Protein AF-K1SJB8-F1 (afdb_monomer)

Mean predicted aligned error: 14.21 Å

Solvent-accessible surface area (backbone atoms only — not comparable to full-atom values): 7726 Å² total; per-residue (Å²): 108,69,65,54,51,50,32,18,51,49,16,46,70,64,34,40,66,58,52,50,58,55,25,66,73,33,78,66,36,43,56,49,50,58,39,40,74,76,38,61,69,63,37,54,24,52,48,48,57,68,53,86,53,64,67,55,59,57,32,20,48,42,22,23,66,66,51,60,63,70,60,49,54,51,35,48,49,59,20,44,43,60,56,54,52,51,52,50,54,52,48,55,64,45,42,78,78,46,56,63,66,58,59,50,51,50,51,65,52,47,54,58,53,51,52,52,53,51,51,51,50,54,52,48,54,54,50,51,54,51,49,56,54,50,51,60,53,49,59,63,60,74,79,108

Sequence (144 aa):
LVEFTASYLFGLFLGGDYINKMMQKQKYGKKMLEMQENKKDASVFLMRFITVFPLDFVSLFLGSSKYNFGKYILFSFLGLAPRVILFTILGDKIYDYIPMKLIMTICLFAIPVAVIAIIIKAAVDKKRKKNESNENTADKAEMK

Foldseek 3Di:
DVLLVVLLVLLLVVAQVVLLVVLVVDPNSVVLVVLCVVPVLVSLLVCLQVVPDDSSNSSSNCSNVVPPVVSNVVSNCVSCVVVVVVCVVVVVVVCVVPPPVVVVVCVVVVVVVVVVVVVVVVVVVVVVVVVVVVVVVVVVVVVD

InterPro domains:
  IPR015414 Transmembrane protein TMEM64 [PTHR12677] (5-140)
  IPR032816 VTT domain [PF09335] (6-92)

Secondary structure (DSSP, 8-state):
-HHHHHHHHHHHHH-HHHHHHHHHHSHHHHHHHHHHHH-HHHHHHHHHHH--S-HHHHHHHHHHTT--HHHHHHHHHHHHHHHHHHHHHHHHHHHTTS-HHHHHHHHHHHHHHHHHHHHHHHHHHHHHHHHHHHHHHHHHHHT-

pLDDT: mean 74.07, std 8.47, range [45.94, 91.5]

Radius of gyration: 24.07 Å; Cα contacts (8 Å, |Δi|>4): 90; chains: 1; bounding box: 40×70×45 Å

Organism: NCBI:txid408170

Structure (mmCIF, N/CA/C/O backbone):
data_AF-K1SJB8-F1
#
_entry.id   AF-K1SJB8-F1
#
loop_
_atom_site.group_PDB
_atom_site.id
_atom_site.type_symbol
_atom_site.label_atom_id
_atom_site.label_alt_id
_atom_site.label_comp_id
_atom_site.label_asym_id
_atom_site.label_entity_id
_atom_site.label_seq_id
_atom_site.pdbx_PDB_ins_code
_atom_site.Cartn_x
_atom_site.Cartn_y
_atom_site.Cartn_z
_atom_site.occupancy
_atom_site.B_iso_or_equiv
_atom_site.auth_seq_id
_atom_site.auth_comp_id
_atom_site.auth_asym_id
_atom_site.auth_atom_id
_atom_site.pdbx_PDB_model_num
ATOM 1 N N . LEU A 1 1 ? -7.667 -0.693 -5.343 1.00 63.28 1 LEU A N 1
ATOM 2 C CA . LEU A 1 1 ? -9.098 -0.497 -4.985 1.00 63.28 1 LEU A CA 1
ATOM 3 C C . LEU A 1 1 ? -9.773 -1.828 -4.694 1.00 63.28 1 LEU A C 1
ATOM 5 O O . LEU A 1 1 ? -10.215 -2.001 -3.571 1.00 63.28 1 LEU A O 1
ATOM 9 N N . VAL A 1 2 ? -9.769 -2.775 -5.640 1.00 72.62 2 VAL A N 1
ATOM 10 C CA . VAL A 1 2 ? -10.308 -4.137 -5.437 1.00 72.62 2 VAL A CA 1
ATOM 11 C C . VAL A 1 2 ? -9.691 -4.826 -4.216 1.00 72.62 2 VAL A C 1
ATOM 13 O O . VAL A 1 2 ? -10.421 -5.305 -3.362 1.00 72.62 2 VAL A O 1
ATOM 16 N N . GLU A 1 3 ? -8.366 -4.774 -4.081 1.00 70.50 3 GLU A N 1
ATOM 17 C CA . GLU A 1 3 ? -7.635 -5.313 -2.924 1.00 70.50 3 GLU A CA 1
ATOM 18 C C . GLU A 1 3 ? -8.060 -4.662 -1.597 1.00 70.50 3 GLU A C 1
ATOM 20 O O . GLU A 1 3 ? -8.401 -5.355 -0.647 1.00 70.50 3 GLU A O 1
ATOM 25 N N . PHE A 1 4 ? -8.175 -3.329 -1.553 1.00 67.38 4 PHE A N 1
ATOM 26 C CA . PHE A 1 4 ? -8.640 -2.614 -0.357 1.00 67.38 4 PHE A CA 1
ATOM 27 C C . PHE A 1 4 ? -10.052 -3.014 0.063 1.00 67.38 4 PHE A C 1
ATOM 29 O O . PHE A 1 4 ? -10.322 -3.140 1.256 1.00 67.38 4 PHE A O 1
ATOM 36 N N . THR A 1 5 ? -10.951 -3.181 -0.907 1.00 72.69 5 THR A N 1
ATOM 37 C CA . THR A 1 5 ? -12.331 -3.592 -0.654 1.00 72.69 5 THR A CA 1
ATOM 38 C C . THR A 1 5 ? -12.389 -5.051 -0.224 1.00 72.69 5 THR A C 1
ATOM 40 O O . THR A 1 5 ? -13.104 -5.357 0.721 1.00 72.69 5 THR A O 1
ATOM 43 N N . ALA A 1 6 ? -11.611 -5.934 -0.858 1.00 77.75 6 ALA A N 1
ATOM 44 C CA . ALA A 1 6 ? -11.540 -7.350 -0.514 1.00 77.75 6 ALA A CA 1
ATOM 45 C C . ALA A 1 6 ? -10.989 -7.556 0.903 1.00 77.75 6 ALA A C 1
ATOM 47 O O . ALA A 1 6 ? -11.639 -8.216 1.709 1.00 77.75 6 ALA A O 1
ATOM 48 N N . SER A 1 7 ? -9.863 -6.920 1.246 1.00 76.88 7 SER A N 1
ATOM 49 C CA . SER A 1 7 ? -9.268 -6.974 2.588 1.00 76.88 7 SER A CA 1
ATOM 50 C C . SER A 1 7 ? -10.199 -6.369 3.649 1.00 76.88 7 SER A C 1
ATOM 52 O O . SER A 1 7 ? -10.322 -6.910 4.746 1.00 76.88 7 SER A O 1
ATOM 54 N N . TYR A 1 8 ? -10.925 -5.293 3.326 1.00 74.81 8 TYR A N 1
ATOM 55 C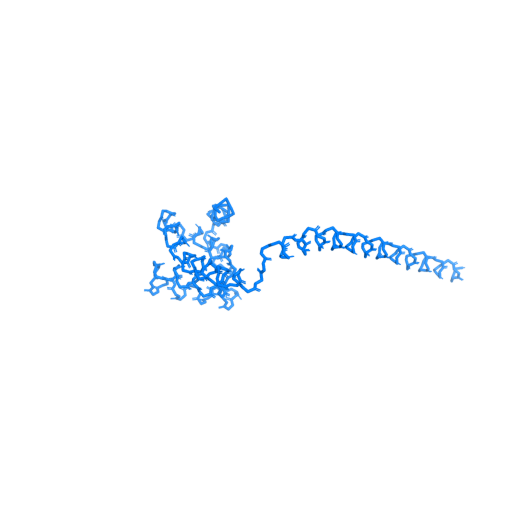 CA . TYR A 1 8 ? -11.936 -4.713 4.220 1.00 74.81 8 TYR A CA 1
ATOM 56 C C . TYR A 1 8 ? -13.147 -5.640 4.420 1.00 74.81 8 TYR A C 1
ATOM 58 O O . TYR A 1 8 ? -13.581 -5.834 5.555 1.00 74.81 8 TYR A O 1
ATOM 66 N N . LEU A 1 9 ? -13.672 -6.247 3.348 1.00 76.62 9 LEU A N 1
ATOM 67 C CA . LEU A 1 9 ? -14.785 -7.201 3.424 1.00 76.62 9 LEU A CA 1
ATOM 68 C C . LEU A 1 9 ? -14.393 -8.449 4.213 1.00 76.62 9 LEU A C 1
ATOM 70 O O . LEU A 1 9 ? -15.176 -8.920 5.030 1.00 76.62 9 LEU A O 1
ATOM 74 N N . PHE A 1 10 ? -13.175 -8.952 4.012 1.00 76.81 10 PHE A N 1
ATOM 75 C CA . PHE A 1 10 ? -12.627 -10.044 4.811 1.00 76.81 10 PHE A CA 1
ATOM 76 C C . PHE A 1 10 ? -12.578 -9.667 6.293 1.00 76.81 10 PHE A C 1
ATOM 78 O O . PHE A 1 10 ? -12.993 -10.451 7.140 1.00 76.81 10 PHE A O 1
ATOM 85 N N . GLY A 1 11 ? -12.151 -8.445 6.616 1.00 74.25 11 GLY A N 1
ATOM 86 C CA . GLY A 1 11 ? -12.129 -7.941 7.990 1.00 74.25 11 GLY A CA 1
ATOM 87 C C . GLY A 1 11 ? -13.523 -7.843 8.605 1.00 74.25 11 GLY A C 1
ATOM 88 O O . GLY A 1 11 ? -13.713 -8.182 9.771 1.00 74.25 11 GLY A O 1
ATOM 89 N N . LEU A 1 12 ? -14.508 -7.433 7.803 1.00 76.56 12 LEU A N 1
ATOM 90 C CA . LEU A 1 12 ? -15.916 -7.397 8.188 1.00 76.56 12 LEU A CA 1
ATOM 91 C C . LEU A 1 12 ? -16.475 -8.813 8.433 1.00 76.56 12 LEU A C 1
ATOM 93 O O . LEU A 1 12 ? -17.245 -9.009 9.371 1.00 76.56 12 LEU A O 1
ATOM 97 N N . PHE A 1 13 ? -16.075 -9.789 7.611 1.00 78.12 13 PHE A N 1
ATOM 98 C CA . PHE A 1 13 ? -16.571 -11.168 7.643 1.00 78.12 13 PHE A CA 1
ATOM 99 C C . PHE A 1 13 ? -15.946 -12.014 8.764 1.00 78.12 13 PHE A C 1
ATOM 101 O O . PHE A 1 13 ? -16.645 -12.807 9.386 1.00 78.12 13 PHE A O 1
ATOM 108 N N . LEU A 1 14 ? -14.654 -11.828 9.068 1.00 74.44 14 LEU A N 1
ATOM 109 C CA . LEU A 1 14 ? -13.960 -12.553 10.147 1.00 74.44 14 LEU A CA 1
ATOM 110 C C . LEU A 1 14 ? -14.379 -12.116 11.563 1.00 74.44 14 LEU A C 1
ATOM 112 O O . LEU A 1 14 ? -14.054 -12.803 12.531 1.00 74.44 14 LEU A O 1
ATOM 116 N N . GLY A 1 15 ? -15.103 -11.002 11.690 1.00 66.56 15 GLY A N 1
ATOM 117 C CA . GLY A 1 15 ? -15.580 -10.484 12.968 1.00 66.56 15 GLY A CA 1
ATOM 118 C C . GLY A 1 15 ? -14.509 -9.726 13.763 1.00 66.56 15 GLY A C 1
ATOM 119 O O . GLY A 1 15 ? -13.333 -10.100 13.809 1.00 66.56 15 GLY A O 1
ATOM 120 N N . GLY A 1 16 ? -14.943 -8.642 14.416 1.00 68.69 16 GLY A N 1
ATOM 121 C CA . GLY A 1 16 ? -14.094 -7.729 15.193 1.00 68.69 16 GLY A CA 1
ATOM 122 C C . GLY A 1 16 ? -13.231 -8.415 16.249 1.00 68.69 16 GLY A C 1
ATOM 123 O O . GLY A 1 16 ? -12.075 -8.046 16.441 1.00 68.69 16 GLY A O 1
ATOM 124 N N . ASP A 1 17 ? -13.757 -9.454 16.896 1.00 69.75 17 ASP A N 1
ATOM 125 C CA . ASP A 1 17 ? -13.104 -10.105 18.034 1.00 69.75 17 ASP A CA 1
ATOM 126 C C . ASP A 1 17 ? -11.891 -10.950 17.633 1.00 69.75 17 ASP A C 1
ATOM 128 O O . ASP A 1 17 ? -10.864 -10.924 18.316 1.00 69.75 17 ASP A O 1
ATOM 132 N N . TYR A 1 18 ? -11.960 -11.665 16.504 1.00 71.06 18 TYR A N 1
ATOM 133 C CA . TYR A 1 18 ? -10.845 -12.482 16.018 1.00 71.06 18 TYR A CA 1
ATOM 134 C C . TYR A 1 18 ? -9.667 -11.602 15.584 1.00 71.06 18 TYR A C 1
ATOM 136 O O . TYR A 1 18 ? -8.518 -11.829 15.980 1.00 71.06 18 TYR A O 1
ATOM 144 N N . ILE A 1 19 ? -9.963 -10.543 14.827 1.00 71.81 19 ILE A N 1
ATOM 145 C CA . ILE A 1 19 ? -8.962 -9.588 14.356 1.00 71.81 19 ILE A CA 1
ATOM 146 C C . ILE A 1 19 ? -8.388 -8.775 15.522 1.00 71.81 19 ILE A C 1
ATOM 148 O O . ILE A 1 19 ? -7.170 -8.632 15.596 1.00 71.81 19 ILE A O 1
ATOM 152 N N . ASN A 1 20 ? -9.201 -8.324 16.487 1.00 70.12 20 ASN A N 1
ATOM 153 C CA . ASN A 1 20 ? -8.699 -7.647 17.691 1.00 70.12 20 ASN A CA 1
ATOM 154 C C . ASN A 1 20 ? -7.731 -8.527 18.488 1.00 70.12 20 ASN A C 1
ATOM 156 O O . ASN A 1 20 ? -6.670 -8.061 18.904 1.00 70.12 20 ASN A O 1
ATOM 160 N N . LYS A 1 21 ? -8.045 -9.813 18.664 1.00 71.75 21 LYS A N 1
ATOM 161 C CA . LYS A 1 21 ? -7.192 -10.751 19.409 1.00 71.75 21 LYS A CA 1
ATOM 162 C C . LYS A 1 21 ? -5.864 -11.016 18.692 1.00 71.75 21 LYS A C 1
ATOM 164 O O . LYS A 1 21 ? -4.818 -11.125 19.333 1.00 71.75 21 LYS A O 1
ATOM 169 N N . MET A 1 22 ? -5.888 -11.067 17.360 1.00 69.31 22 MET A N 1
ATOM 170 C CA . MET A 1 22 ? -4.688 -11.161 16.526 1.00 69.31 22 MET A CA 1
ATOM 171 C C . MET A 1 22 ? -3.857 -9.866 16.567 1.00 69.31 22 MET A C 1
ATOM 173 O O . MET A 1 22 ? -2.633 -9.918 16.685 1.00 69.31 22 MET A O 1
ATOM 177 N N . MET A 1 23 ? -4.517 -8.706 16.554 1.00 68.94 23 MET A N 1
ATOM 178 C CA . MET A 1 23 ? -3.887 -7.386 16.645 1.00 68.94 23 MET A CA 1
ATOM 179 C C . MET A 1 23 ? -3.246 -7.140 18.015 1.00 68.94 23 MET A C 1
ATOM 181 O O . MET A 1 23 ? -2.157 -6.578 18.080 1.00 68.94 23 MET A O 1
ATOM 185 N N . GLN A 1 24 ? -3.848 -7.617 19.108 1.00 68.25 24 GLN A N 1
ATOM 186 C CA . GLN A 1 24 ? -3.266 -7.509 20.450 1.00 68.25 24 GLN A CA 1
ATOM 187 C C . GLN A 1 24 ? -1.999 -8.355 20.642 1.00 68.25 24 GLN A C 1
ATOM 189 O O . GLN A 1 24 ? -1.146 -7.992 21.455 1.00 68.25 24 GLN A O 1
ATOM 194 N N . LYS A 1 25 ? -1.847 -9.457 19.893 1.00 71.25 25 LYS A N 1
ATOM 195 C CA . LYS A 1 25 ? -0.623 -10.279 19.899 1.00 71.25 25 LYS A CA 1
ATOM 196 C C . LYS A 1 25 ? 0.556 -9.605 19.194 1.00 71.25 25 LYS A C 1
ATOM 198 O O . LYS A 1 25 ? 1.703 -9.915 19.502 1.00 71.25 25 LYS A O 1
ATOM 203 N N . GLN A 1 26 ? 0.294 -8.700 18.255 1.00 70.19 26 GLN A N 1
ATOM 204 C CA . GLN A 1 26 ? 1.322 -7.996 17.493 1.00 70.19 26 GLN A CA 1
ATOM 205 C C . GLN A 1 26 ? 1.630 -6.630 18.122 1.00 70.19 26 GLN A C 1
ATOM 207 O O . GLN A 1 26 ? 0.727 -5.825 18.347 1.00 70.19 26 GLN A O 1
ATOM 212 N N . LYS A 1 27 ? 2.918 -6.306 18.332 1.00 66.31 27 LYS A N 1
ATOM 213 C CA . LYS A 1 27 ? 3.358 -4.958 18.778 1.00 66.31 27 LYS A CA 1
ATOM 214 C C . LYS A 1 27 ? 2.772 -3.852 17.892 1.00 66.31 27 LYS A C 1
ATOM 216 O O . LYS A 1 27 ? 2.403 -2.782 18.365 1.00 66.31 27 LYS A O 1
ATOM 221 N N . TYR A 1 28 ? 2.665 -4.158 16.606 1.00 65.19 28 TYR A N 1
ATOM 222 C CA . TYR A 1 28 ? 2.101 -3.310 15.573 1.00 65.19 28 TYR A CA 1
ATOM 223 C C . TYR A 1 28 ? 0.588 -3.081 15.744 1.00 65.19 28 TYR A C 1
ATOM 225 O O . TYR A 1 28 ? 0.123 -1.945 15.661 1.00 65.19 28 TYR A O 1
ATOM 233 N N . GLY A 1 29 ? -0.175 -4.133 16.048 1.00 67.69 29 GLY A N 1
ATOM 234 C CA . GLY A 1 29 ? -1.624 -4.030 16.208 1.00 67.69 29 GLY A CA 1
ATOM 235 C C . GLY A 1 29 ? -2.041 -3.280 17.475 1.00 67.69 29 GLY A C 1
ATOM 236 O O . GLY A 1 29 ? -2.978 -2.486 17.424 1.00 67.69 29 GLY A O 1
ATOM 237 N N . LYS A 1 30 ? -1.287 -3.415 18.576 1.00 70.81 30 LYS A N 1
ATOM 238 C CA . LYS A 1 30 ? -1.463 -2.571 19.777 1.00 70.81 30 LYS A CA 1
ATOM 239 C C . LYS A 1 30 ? -1.276 -1.082 19.484 1.00 70.81 30 LYS A C 1
ATOM 241 O O . LYS A 1 30 ? -2.101 -0.272 19.890 1.00 70.81 30 LYS A O 1
ATOM 246 N N . LYS A 1 31 ? -0.236 -0.732 18.720 1.00 69.38 31 LYS A N 1
ATOM 247 C CA . LYS A 1 31 ? 0.040 0.659 18.333 1.00 69.38 31 LYS A CA 1
ATOM 248 C C . LYS A 1 31 ? -1.063 1.236 17.436 1.00 69.38 31 LYS A C 1
ATOM 250 O O . LYS A 1 31 ? -1.360 2.423 17.514 1.00 69.38 31 LYS A O 1
ATOM 255 N N . MET A 1 32 ? -1.686 0.397 16.599 1.00 68.88 32 MET A N 1
ATOM 256 C CA . MET A 1 32 ? -2.867 0.786 15.823 1.00 68.88 32 MET A CA 1
ATOM 257 C C . MET A 1 32 ? -4.091 1.042 16.704 1.00 68.88 32 MET A C 1
ATOM 259 O O . MET A 1 32 ? -4.783 2.031 16.474 1.00 68.88 32 MET A O 1
ATOM 263 N N . LEU A 1 33 ? -4.346 0.181 17.693 1.00 71.19 33 LEU A N 1
ATOM 264 C CA . LEU A 1 33 ? -5.449 0.328 18.648 1.00 71.19 33 LEU A CA 1
ATOM 265 C C . LEU A 1 33 ? -5.337 1.639 19.440 1.00 71.19 33 LEU A C 1
ATOM 267 O O . LEU A 1 33 ? -6.274 2.431 19.410 1.00 71.19 33 LEU A O 1
ATOM 271 N N . GLU A 1 34 ? -4.174 1.927 20.032 1.00 72.19 34 GLU A N 1
ATOM 272 C CA . GLU A 1 34 ? -3.925 3.180 20.774 1.00 72.19 34 GLU A CA 1
ATOM 273 C C . GLU A 1 34 ? -4.091 4.436 19.897 1.00 72.19 34 GLU A C 1
ATOM 275 O O . GLU A 1 34 ? -4.637 5.457 20.328 1.00 72.19 34 GLU A O 1
ATOM 280 N N . MET A 1 35 ? -3.647 4.370 18.634 1.00 66.75 35 MET A N 1
ATOM 281 C CA . MET A 1 35 ? -3.838 5.463 17.676 1.00 66.75 35 MET A CA 1
ATOM 282 C C . MET A 1 35 ? -5.306 5.629 17.268 1.00 66.75 35 MET A C 1
ATOM 284 O O . MET A 1 35 ? -5.763 6.761 17.077 1.00 66.75 35 MET A O 1
ATOM 288 N N . GLN A 1 36 ? -6.055 4.535 17.102 1.00 67.12 36 GLN A N 1
ATOM 289 C CA . GLN A 1 36 ? -7.482 4.604 16.786 1.00 67.12 36 GLN A CA 1
ATOM 290 C C . GLN A 1 36 ? -8.294 5.166 17.956 1.00 67.12 36 GLN A C 1
ATOM 292 O O . GLN A 1 36 ? -9.257 5.892 17.719 1.00 67.12 36 GLN A O 1
ATOM 297 N N . GLU A 1 37 ? -7.904 4.855 19.191 1.00 67.50 37 GLU A N 1
ATOM 298 C CA . GLU A 1 37 ? -8.578 5.311 20.407 1.00 67.50 37 GLU A CA 1
ATOM 299 C C . GLU A 1 37 ? -8.450 6.830 20.597 1.00 67.50 37 GLU A C 1
ATOM 301 O O . GLU A 1 37 ? -9.426 7.492 20.941 1.00 67.50 37 GLU A O 1
ATOM 306 N N . ASN A 1 38 ? -7.291 7.408 20.255 1.00 61.19 38 ASN A N 1
ATOM 307 C CA . ASN A 1 38 ? -7.063 8.852 20.347 1.00 61.19 38 ASN A CA 1
ATOM 308 C C . ASN A 1 38 ? -7.723 9.660 19.214 1.00 61.19 38 ASN A C 1
ATOM 310 O O . ASN A 1 38 ? -8.351 10.682 19.486 1.00 61.19 38 ASN A O 1
ATOM 314 N N . LYS A 1 39 ? -7.581 9.249 17.938 1.00 62.34 39 LYS A N 1
ATOM 315 C CA . LYS A 1 39 ? -8.169 9.952 16.772 1.00 62.34 39 LYS A CA 1
ATOM 316 C C . LYS A 1 39 ? -8.451 9.007 15.595 1.00 62.34 39 LYS A C 1
ATOM 318 O O . LYS A 1 39 ? -7.648 8.900 14.669 1.00 62.34 39 LYS A O 1
ATOM 323 N N . LYS A 1 40 ? -9.636 8.385 15.581 1.00 65.25 40 LYS A N 1
ATOM 324 C CA . LYS A 1 40 ? -10.079 7.416 14.552 1.00 65.25 40 LYS A CA 1
ATOM 325 C C . LYS A 1 40 ? -9.841 7.850 13.096 1.00 65.25 40 LYS A C 1
ATOM 327 O O . LYS A 1 40 ? -9.446 7.011 12.296 1.00 65.25 40 LYS A O 1
ATOM 332 N N . ASP A 1 41 ? -10.038 9.127 12.764 1.00 65.12 41 ASP A N 1
ATOM 333 C CA . ASP A 1 41 ? -10.011 9.621 11.374 1.00 65.12 41 ASP A CA 1
ATOM 334 C C . ASP A 1 41 ? -8.589 10.023 10.918 1.00 65.12 41 ASP A C 1
ATOM 336 O O . ASP A 1 41 ? -8.139 9.649 9.834 1.00 65.12 41 ASP A O 1
ATOM 340 N N . ALA A 1 42 ? -7.829 10.715 11.776 1.00 64.44 42 ALA A N 1
ATOM 341 C CA . ALA A 1 42 ? -6.460 11.149 11.471 1.00 64.44 42 ALA A CA 1
ATOM 342 C C . ALA A 1 42 ? -5.453 9.985 11.481 1.00 64.44 42 ALA A C 1
ATOM 344 O O . ALA A 1 42 ? -4.468 10.000 10.740 1.00 64.44 42 ALA A O 1
ATOM 345 N N . SER A 1 43 ? -5.714 8.951 12.282 1.00 65.31 43 SER A N 1
ATOM 346 C CA . SER A 1 43 ? -4.840 7.783 12.382 1.00 65.31 43 SER A CA 1
ATOM 347 C C . SER A 1 43 ? -4.824 6.949 11.102 1.00 65.31 43 SER A C 1
ATOM 349 O O . SER A 1 43 ? -3.766 6.452 10.723 1.00 65.31 43 SER A O 1
ATOM 351 N N . VAL A 1 44 ? -5.943 6.865 10.371 1.00 67.25 44 VAL A N 1
ATOM 352 C CA . VAL A 1 44 ? -5.992 6.180 9.063 1.00 67.25 44 VAL A CA 1
ATOM 353 C C . VAL A 1 44 ? -5.110 6.895 8.040 1.00 67.25 44 VAL A C 1
ATOM 355 O O . VAL A 1 44 ? -4.390 6.244 7.282 1.00 67.25 44 VAL A O 1
ATOM 358 N N . PHE A 1 45 ? -5.120 8.230 8.050 1.00 69.81 45 PHE A N 1
ATOM 359 C CA . PHE A 1 45 ? -4.269 9.043 7.186 1.00 69.81 45 PHE A CA 1
ATOM 360 C C . PHE A 1 45 ? -2.780 8.863 7.523 1.00 69.81 45 PHE A C 1
ATOM 362 O O . PHE A 1 45 ? -1.986 8.545 6.640 1.00 69.81 45 PHE A O 1
ATOM 369 N N . LEU A 1 46 ? -2.403 8.979 8.800 1.00 70.62 46 LEU A N 1
ATOM 370 C CA . LEU A 1 46 ? -1.012 8.841 9.254 1.00 70.62 46 LEU A CA 1
ATOM 371 C C . LEU A 1 46 ? -0.433 7.443 9.004 1.00 70.62 46 LEU A C 1
ATOM 373 O O . LEU A 1 46 ? 0.697 7.319 8.529 1.00 70.62 46 LEU A O 1
ATOM 377 N N . MET A 1 47 ? -1.207 6.388 9.273 1.00 68.38 47 MET A N 1
ATOM 378 C CA . MET A 1 47 ? -0.780 5.007 9.017 1.00 68.38 47 MET A CA 1
ATOM 379 C C . MET A 1 47 ? -0.512 4.760 7.534 1.00 68.38 47 MET A C 1
ATOM 381 O O . MET A 1 47 ? 0.415 4.027 7.188 1.00 68.38 47 MET A O 1
ATOM 385 N N . ARG A 1 48 ? -1.291 5.400 6.657 1.00 71.94 48 ARG A N 1
ATOM 386 C CA . ARG A 1 48 ? -1.112 5.302 5.206 1.00 71.94 48 ARG A CA 1
ATOM 387 C C . ARG A 1 48 ? 0.004 6.190 4.675 1.00 71.94 48 ARG A C 1
ATOM 389 O O . ARG A 1 48 ? 0.665 5.787 3.726 1.00 71.94 48 ARG A O 1
ATOM 396 N N . PHE A 1 49 ? 0.249 7.334 5.306 1.00 68.19 49 PHE A N 1
ATOM 397 C CA . PHE A 1 49 ? 1.326 8.241 4.926 1.00 68.19 49 PHE A CA 1
ATOM 398 C C . PHE A 1 49 ? 2.713 7.652 5.224 1.00 68.19 49 PHE A C 1
ATOM 400 O O . PHE A 1 49 ? 3.586 7.674 4.362 1.00 68.19 49 PHE A O 1
ATOM 407 N N . ILE A 1 50 ? 2.917 7.075 6.417 1.00 67.88 50 ILE A N 1
ATOM 408 C CA . ILE A 1 50 ? 4.239 6.560 6.828 1.00 67.88 50 ILE A CA 1
ATOM 409 C C . ILE A 1 50 ? 4.468 5.110 6.339 1.00 67.88 50 ILE A C 1
ATOM 411 O O . ILE A 1 50 ? 5.599 4.633 6.299 1.00 67.88 50 ILE A O 1
ATOM 415 N N . THR A 1 51 ? 3.427 4.382 5.907 1.00 63.81 51 THR A N 1
ATOM 416 C CA . THR A 1 51 ? 3.512 2.979 5.426 1.00 63.81 51 THR A CA 1
ATOM 417 C C . THR A 1 51 ? 4.245 2.007 6.361 1.00 63.81 51 THR A C 1
ATOM 419 O O . THR A 1 51 ? 4.740 0.970 5.934 1.00 63.81 51 THR A O 1
ATOM 422 N N . VAL A 1 52 ? 4.286 2.310 7.663 1.00 63.28 52 VAL A N 1
ATOM 423 C CA . VAL A 1 52 ? 4.914 1.445 8.685 1.00 63.28 52 VAL A CA 1
ATOM 424 C C . VAL A 1 52 ? 4.185 0.105 8.810 1.00 63.28 52 VAL A C 1
ATOM 426 O O . VAL A 1 52 ? 4.748 -0.869 9.301 1.00 63.28 52 VAL A O 1
ATOM 429 N N . PHE A 1 53 ? 2.928 0.054 8.367 1.00 65.75 53 PHE A N 1
ATOM 430 C CA . PHE A 1 53 ? 2.066 -1.113 8.467 1.00 65.75 53 PHE A CA 1
ATOM 431 C C . PHE A 1 53 ? 1.691 -1.636 7.081 1.00 65.75 53 PHE A C 1
ATOM 433 O O . PHE A 1 53 ? 1.435 -0.829 6.180 1.00 65.75 53 PHE A O 1
ATOM 440 N N . PRO A 1 54 ? 1.588 -2.968 6.911 1.00 68.50 54 PRO A N 1
ATOM 441 C CA . PRO A 1 54 ? 1.040 -3.541 5.694 1.00 68.50 54 PRO A CA 1
ATOM 442 C C . PRO A 1 54 ? -0.383 -3.022 5.474 1.00 68.50 54 PRO A C 1
ATOM 444 O O . PRO A 1 54 ? -1.213 -3.023 6.390 1.00 68.50 54 PRO A O 1
ATOM 447 N N . LEU A 1 55 ? -0.664 -2.580 4.252 1.00 66.94 55 LEU A N 1
ATOM 448 C CA . LEU A 1 55 ? -1.942 -1.968 3.888 1.00 66.94 55 LEU A CA 1
ATOM 449 C C . LEU A 1 55 ? -3.132 -2.903 4.142 1.00 66.94 55 LEU A C 1
ATOM 451 O O . LEU A 1 55 ? -4.192 -2.443 4.576 1.00 66.94 55 LEU A O 1
ATOM 455 N N . ASP A 1 56 ? -2.946 -4.205 3.945 1.00 71.12 56 ASP A N 1
ATOM 456 C CA . ASP A 1 56 ? -3.987 -5.206 4.176 1.00 71.12 56 ASP A CA 1
ATOM 457 C C . ASP A 1 56 ? -4.365 -5.327 5.643 1.00 71.12 56 ASP A C 1
ATOM 459 O O . ASP A 1 56 ? -5.547 -5.403 5.956 1.00 71.12 56 ASP A O 1
ATOM 463 N N . PHE A 1 57 ? -3.395 -5.242 6.555 1.00 71.75 57 PHE A N 1
ATOM 464 C CA . PHE A 1 57 ? -3.656 -5.305 7.994 1.00 71.75 57 PHE A CA 1
ATOM 465 C C . PHE A 1 57 ? -4.491 -4.117 8.472 1.00 71.75 57 PHE A C 1
ATOM 467 O O . PHE A 1 57 ? -5.432 -4.290 9.245 1.00 71.75 57 PHE A O 1
ATOM 474 N N . VAL A 1 58 ? -4.186 -2.915 7.976 1.00 72.75 58 VAL A N 1
ATOM 475 C CA . VAL A 1 58 ? -4.949 -1.700 8.298 1.00 72.75 58 VAL A CA 1
ATOM 476 C C . VAL A 1 58 ? -6.382 -1.806 7.767 1.00 72.75 58 VAL A C 1
ATOM 478 O O . VAL A 1 58 ? -7.335 -1.480 8.472 1.00 72.75 58 VAL A O 1
ATOM 481 N N . SER A 1 59 ? -6.534 -2.297 6.535 1.00 74.12 59 SER A N 1
ATOM 482 C CA . SER A 1 59 ? -7.828 -2.463 5.860 1.00 74.12 59 SER A CA 1
ATOM 483 C C . SER A 1 59 ? -8.698 -3.522 6.542 1.00 74.12 59 SER A C 1
ATOM 485 O O . SER A 1 59 ? -9.878 -3.284 6.795 1.00 74.12 59 SER A O 1
ATOM 487 N N . LEU A 1 60 ? -8.095 -4.656 6.902 1.00 75.44 60 LEU A N 1
ATOM 488 C CA . LEU A 1 60 ? -8.713 -5.765 7.628 1.00 75.44 60 LEU A CA 1
ATOM 489 C C . LEU A 1 60 ? -9.179 -5.324 9.022 1.00 75.44 60 LEU A C 1
ATOM 491 O O . LEU A 1 60 ? -10.309 -5.593 9.426 1.00 75.44 60 LEU A O 1
ATOM 495 N N . PHE A 1 61 ? -8.335 -4.586 9.745 1.00 75.00 61 PHE A N 1
ATOM 496 C CA . PHE A 1 61 ? -8.664 -4.074 11.073 1.00 75.00 61 PHE A CA 1
ATOM 497 C C . PHE A 1 61 ? -9.823 -3.074 11.046 1.00 75.00 61 PHE A C 1
ATOM 499 O O . PHE A 1 61 ? -10.775 -3.211 11.815 1.00 75.00 61 PHE A O 1
ATOM 506 N N . LEU A 1 62 ? -9.779 -2.105 10.127 1.00 73.81 62 LEU A N 1
ATOM 507 C CA . LEU A 1 62 ? -10.842 -1.110 9.961 1.00 73.81 62 LEU A CA 1
ATOM 508 C C . LEU A 1 62 ? -12.170 -1.744 9.524 1.00 73.81 62 LEU A C 1
ATOM 510 O O . LEU A 1 62 ? -13.226 -1.289 9.971 1.00 73.81 62 LEU A O 1
ATOM 514 N N . GLY A 1 63 ? -12.115 -2.804 8.709 1.00 73.88 63 GLY A N 1
ATOM 515 C CA . GLY A 1 63 ? -13.272 -3.633 8.362 1.00 73.88 63 GLY A CA 1
ATOM 516 C C . GLY A 1 63 ? -13.885 -4.312 9.581 1.00 73.88 63 GLY A C 1
ATOM 517 O O . GLY A 1 63 ? -15.090 -4.209 9.804 1.00 73.88 63 GLY A O 1
ATOM 518 N N . SER A 1 64 ? -13.057 -4.920 10.432 1.00 74.62 64 SER A N 1
ATOM 519 C CA . SER A 1 64 ? -13.545 -5.614 11.631 1.00 74.62 64 SER A CA 1
ATOM 520 C C . SER A 1 64 ? -14.096 -4.655 12.701 1.00 74.62 64 SER A C 1
ATOM 522 O O . SER A 1 64 ? -15.076 -4.975 13.372 1.00 74.62 64 SER A O 1
ATOM 524 N N . SER A 1 65 ? -13.556 -3.432 12.787 1.00 68.69 65 SER A N 1
ATOM 525 C CA . SER A 1 65 ? -14.070 -2.349 13.645 1.00 68.69 65 SER A CA 1
ATOM 526 C C . SER A 1 65 ? -15.331 -1.662 13.092 1.00 68.69 65 SER A C 1
ATOM 528 O O . SER A 1 65 ? -15.762 -0.651 13.651 1.00 68.69 65 SER A O 1
ATOM 530 N N . LYS A 1 66 ? -15.919 -2.162 11.989 1.00 67.94 66 LYS A N 1
ATOM 531 C CA . LYS A 1 66 ? -17.077 -1.568 11.285 1.00 67.94 66 LYS A CA 1
ATOM 532 C C . LYS A 1 66 ? -16.910 -0.067 11.022 1.00 67.94 66 LYS A C 1
ATOM 534 O O . LYS A 1 66 ? -17.855 0.717 11.126 1.00 67.94 66 LYS A O 1
ATOM 539 N N . TYR A 1 67 ? -15.690 0.361 10.708 1.00 70.88 67 TYR A N 1
ATOM 540 C CA . TYR A 1 67 ? -15.417 1.766 10.439 1.00 70.88 67 TYR A CA 1
ATOM 541 C C . TYR A 1 67 ? -16.062 2.183 9.113 1.00 70.88 67 TYR A C 1
ATOM 543 O O . TYR A 1 67 ? -16.075 1.409 8.157 1.00 70.88 67 TYR A O 1
ATOM 551 N N . ASN A 1 68 ? -16.602 3.401 9.045 1.00 76.81 68 ASN A N 1
ATOM 552 C CA . ASN A 1 68 ? -17.430 3.839 7.923 1.00 76.81 68 ASN A CA 1
ATOM 553 C C . ASN A 1 68 ? -16.643 3.803 6.594 1.00 76.81 68 ASN A C 1
ATOM 555 O O . ASN A 1 68 ? -15.672 4.545 6.419 1.00 76.81 68 ASN A O 1
ATOM 559 N N . PHE A 1 69 ? -17.062 2.935 5.664 1.00 70.19 69 PHE A N 1
ATOM 560 C CA . PHE A 1 69 ? -16.314 2.612 4.442 1.00 70.19 69 PHE A CA 1
ATOM 561 C C . PHE A 1 69 ? -16.038 3.841 3.563 1.00 70.19 69 PHE A C 1
ATOM 563 O O . PHE A 1 69 ? -14.946 3.978 3.012 1.00 70.19 69 PHE A O 1
ATOM 570 N N . GLY A 1 70 ? -16.986 4.782 3.491 1.00 74.00 70 GLY A N 1
ATOM 571 C CA . GLY A 1 70 ? -16.808 6.022 2.728 1.00 74.00 70 GLY A CA 1
ATOM 572 C C . GLY A 1 70 ? -15.672 6.893 3.272 1.00 74.00 70 GLY A C 1
ATOM 573 O O . GLY A 1 70 ? -14.802 7.327 2.519 1.00 74.00 70 GLY A O 1
ATOM 574 N N . LYS A 1 71 ? -15.619 7.081 4.599 1.00 75.31 71 LYS A N 1
ATOM 575 C CA . LYS A 1 71 ? -14.522 7.813 5.254 1.00 75.31 71 LYS A CA 1
ATOM 576 C C . LYS A 1 71 ? -13.199 7.076 5.096 1.00 75.31 71 LYS A C 1
ATOM 578 O O . LYS A 1 71 ? -12.182 7.700 4.809 1.00 75.31 71 LYS A O 1
ATOM 583 N N . TYR A 1 72 ? -13.226 5.751 5.232 1.00 75.00 72 TYR A N 1
ATOM 584 C CA . TYR A 1 72 ? -12.061 4.910 5.004 1.00 75.00 72 TYR A CA 1
ATOM 585 C C . TYR A 1 72 ? -11.471 5.152 3.615 1.00 75.00 72 TYR A C 1
ATOM 587 O O . TYR A 1 72 ? -10.306 5.528 3.544 1.00 75.00 72 TYR A O 1
ATOM 595 N N . ILE A 1 73 ? -12.247 5.021 2.534 1.00 75.69 73 ILE A N 1
ATOM 596 C CA . ILE A 1 73 ? -11.766 5.248 1.161 1.00 75.69 73 ILE A CA 1
ATOM 597 C C . ILE A 1 73 ? -11.245 6.684 0.985 1.00 75.69 73 ILE A C 1
ATOM 599 O O . ILE A 1 73 ? -10.192 6.874 0.380 1.00 75.69 73 ILE A O 1
ATOM 603 N N . LEU A 1 74 ? -11.908 7.691 1.554 1.00 81.19 74 LEU A N 1
ATOM 604 C CA . LEU A 1 74 ? -11.488 9.087 1.405 1.00 81.19 74 LEU A CA 1
ATOM 605 C C . LEU A 1 74 ? -10.121 9.364 2.056 1.00 81.19 74 LEU A C 1
ATOM 607 O O . LEU A 1 74 ? -9.200 9.837 1.390 1.00 81.19 74 LEU A O 1
ATOM 611 N N . PHE A 1 75 ? -9.949 9.006 3.334 1.00 78.88 75 PHE A N 1
ATOM 612 C CA . PHE A 1 75 ? -8.662 9.143 4.031 1.00 78.88 75 PHE A CA 1
ATOM 613 C C . PHE A 1 75 ? -7.586 8.239 3.430 1.00 78.88 75 PHE A C 1
ATOM 615 O O . PHE A 1 75 ? -6.401 8.567 3.448 1.00 78.88 75 PHE A O 1
ATOM 622 N N . SER A 1 76 ? -8.008 7.116 2.854 1.00 75.06 76 SER A N 1
ATOM 623 C CA . SER A 1 76 ? -7.151 6.189 2.133 1.00 75.06 76 SER A CA 1
ATOM 624 C C . SER A 1 76 ? -6.533 6.796 0.888 1.00 75.06 76 SER A C 1
ATOM 626 O O . SER A 1 76 ? -5.323 6.678 0.685 1.00 75.06 76 SER A O 1
ATOM 628 N N . PHE A 1 77 ? -7.362 7.451 0.080 1.00 81.38 77 PHE A N 1
ATOM 629 C CA . PHE A 1 77 ? -6.932 8.201 -1.089 1.00 81.38 77 PHE A CA 1
ATOM 630 C C . PHE A 1 77 ? -6.069 9.392 -0.688 1.00 81.38 77 PHE A C 1
ATOM 632 O O . PHE A 1 77 ? -4.992 9.559 -1.248 1.00 81.38 77 PHE A O 1
ATOM 639 N N . LEU A 1 78 ? -6.479 10.159 0.326 1.00 83.56 78 LEU A N 1
ATOM 640 C CA . LEU A 1 78 ? -5.705 11.302 0.809 1.00 83.56 78 LEU A CA 1
ATOM 641 C C . LEU A 1 78 ? -4.331 10.898 1.350 1.00 83.56 78 LEU A C 1
ATOM 643 O O . LEU A 1 78 ? -3.365 11.595 1.080 1.00 83.56 78 LEU A O 1
ATOM 647 N N . GLY A 1 79 ? -4.212 9.781 2.072 1.00 78.69 79 GLY A N 1
ATOM 648 C CA . GLY A 1 79 ? -2.922 9.298 2.580 1.00 78.69 79 GLY A CA 1
ATOM 649 C C . GLY A 1 79 ? -1.991 8.774 1.482 1.00 78.69 79 GLY A C 1
ATOM 650 O O . GLY A 1 79 ? -0.774 8.881 1.605 1.00 78.69 79 GLY A O 1
ATOM 651 N N . LEU A 1 80 ? -2.551 8.239 0.389 1.00 80.06 80 LEU A N 1
ATOM 652 C CA . LEU A 1 80 ? -1.787 7.766 -0.772 1.00 80.06 80 LEU A CA 1
ATOM 653 C C . LEU A 1 80 ? -1.427 8.890 -1.751 1.00 80.06 80 LEU A C 1
ATOM 655 O O . LEU A 1 80 ? -0.366 8.835 -2.369 1.00 80.06 80 LEU A O 1
ATOM 659 N N . ALA A 1 81 ? -2.275 9.909 -1.883 1.00 84.75 81 ALA A N 1
ATOM 660 C CA . ALA A 1 81 ? -2.101 11.021 -2.813 1.00 84.75 81 ALA A CA 1
ATOM 661 C C . ALA A 1 81 ? -0.720 11.699 -2.731 1.00 84.75 81 ALA A C 1
ATOM 663 O O . ALA A 1 81 ? -0.062 11.772 -3.767 1.00 84.75 81 ALA A O 1
ATOM 664 N N . PRO A 1 82 ? -0.213 12.138 -1.560 1.00 83.12 82 PRO A N 1
ATOM 665 C CA . PRO A 1 82 ? 1.083 12.804 -1.489 1.00 83.12 82 PRO A CA 1
ATOM 666 C C . PRO A 1 82 ? 2.221 11.877 -1.912 1.00 83.12 82 PRO A C 1
ATOM 668 O O . PRO A 1 82 ? 3.153 12.332 -2.564 1.00 83.12 82 PRO A O 1
ATOM 671 N N . ARG A 1 83 ? 2.125 10.571 -1.627 1.00 81.38 83 ARG A N 1
ATOM 672 C CA . ARG A 1 83 ? 3.098 9.583 -2.103 1.00 81.38 83 ARG A CA 1
ATOM 673 C C . ARG A 1 83 ? 3.086 9.496 -3.626 1.00 81.38 83 ARG A C 1
ATOM 675 O O . ARG A 1 83 ? 4.147 9.574 -4.231 1.00 81.38 83 ARG A O 1
ATOM 682 N N . VAL A 1 84 ? 1.913 9.346 -4.240 1.00 84.00 84 VAL A N 1
ATOM 683 C CA . VAL A 1 84 ? 1.795 9.264 -5.705 1.00 84.00 84 VAL A CA 1
ATOM 684 C C . VAL A 1 84 ? 2.322 10.544 -6.351 1.00 84.00 84 VAL A C 1
ATOM 686 O O . VAL A 1 84 ? 3.153 10.454 -7.243 1.00 84.00 84 VAL A O 1
ATOM 689 N N . ILE A 1 85 ? 1.940 11.716 -5.838 1.00 86.62 85 ILE A N 1
ATOM 690 C CA . ILE A 1 85 ? 2.409 13.019 -6.332 1.00 86.62 85 ILE A CA 1
ATOM 691 C C . ILE A 1 85 ? 3.934 13.143 -6.206 1.00 86.62 85 ILE A C 1
ATOM 693 O O . ILE A 1 85 ? 4.593 13.515 -7.175 1.00 86.62 85 ILE A O 1
ATOM 697 N N . LEU A 1 86 ? 4.510 12.787 -5.052 1.00 84.50 86 LEU A N 1
ATOM 698 C CA . LEU A 1 86 ? 5.962 12.791 -4.838 1.00 84.50 86 LEU A CA 1
ATOM 699 C C . LEU A 1 86 ? 6.677 11.871 -5.831 1.00 84.50 86 LEU A C 1
ATOM 701 O O . LEU A 1 86 ? 7.661 12.288 -6.433 1.00 84.50 86 LEU A O 1
ATOM 705 N N . PHE A 1 87 ? 6.180 10.649 -6.035 1.00 82.56 87 PHE A N 1
ATOM 706 C CA . PHE A 1 87 ? 6.755 9.712 -7.002 1.00 82.56 87 PHE A CA 1
ATOM 707 C C . PHE A 1 87 ? 6.600 10.188 -8.448 1.00 82.56 87 PHE A C 1
ATOM 709 O O . PHE A 1 87 ? 7.517 9.987 -9.238 1.00 82.56 87 PHE A O 1
ATOM 716 N N . THR A 1 88 ? 5.487 10.835 -8.797 1.00 85.69 88 THR A N 1
ATOM 717 C CA . THR A 1 88 ? 5.282 11.409 -10.130 1.00 85.69 88 THR A CA 1
ATOM 718 C C . THR A 1 88 ? 6.270 12.539 -10.393 1.00 85.69 88 THR A C 1
ATOM 720 O O . THR A 1 88 ? 6.962 12.490 -11.401 1.00 85.69 88 THR A O 1
ATOM 723 N N . ILE A 1 89 ? 6.406 13.502 -9.475 1.00 84.75 89 ILE A N 1
ATOM 724 C CA . ILE A 1 89 ? 7.352 14.622 -9.623 1.00 84.75 89 ILE A CA 1
ATOM 725 C C . ILE A 1 89 ? 8.799 14.118 -9.638 1.00 84.75 89 ILE A C 1
ATOM 727 O O . ILE A 1 89 ? 9.615 14.581 -10.430 1.00 84.75 89 ILE A O 1
ATOM 731 N N . LEU A 1 90 ? 9.134 13.167 -8.762 1.00 83.25 90 LEU A N 1
ATOM 732 C CA . LEU A 1 90 ? 10.470 12.582 -8.714 1.00 83.25 90 LEU A CA 1
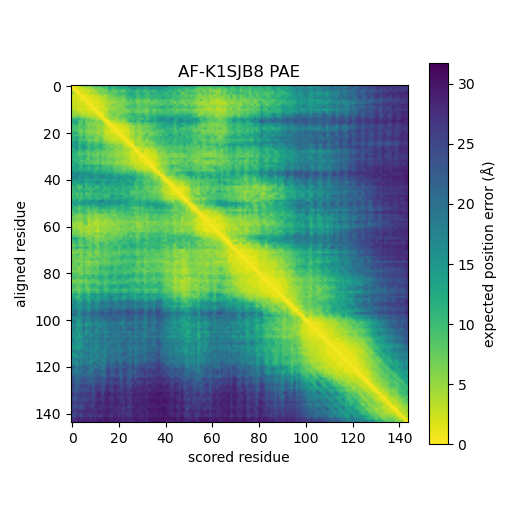ATOM 733 C C . LEU A 1 90 ? 10.787 11.820 -10.006 1.00 83.25 90 LEU A C 1
ATOM 735 O O . LEU A 1 90 ? 11.884 11.955 -10.535 1.00 83.25 90 LEU A O 1
ATOM 739 N N . GLY A 1 91 ? 9.824 11.052 -10.520 1.00 78.38 91 GLY A N 1
ATOM 740 C CA . GLY A 1 91 ? 9.93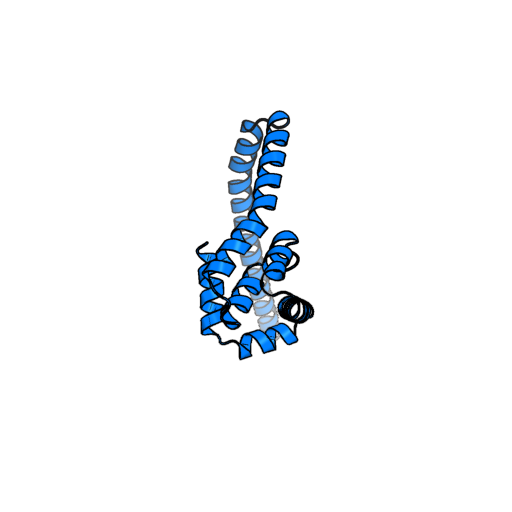7 10.361 -11.798 1.00 78.38 91 GLY A CA 1
ATOM 741 C C . GLY A 1 91 ? 10.158 11.338 -12.944 1.00 78.38 91 GLY A C 1
ATOM 742 O O . GLY A 1 91 ? 11.105 11.160 -13.697 1.00 78.38 91 GL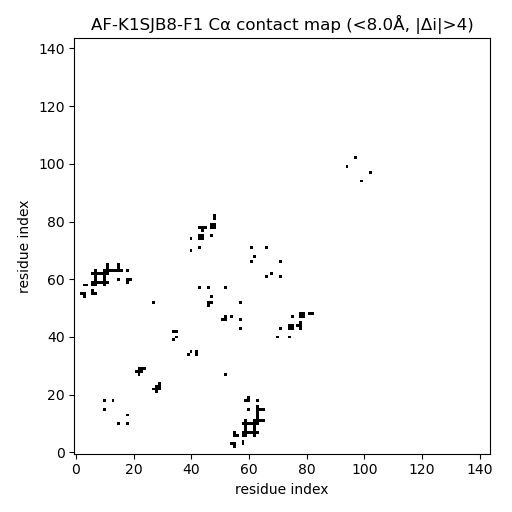Y A O 1
ATOM 743 N N . ASP A 1 92 ? 9.350 12.396 -13.025 1.00 78.19 92 ASP A N 1
ATOM 744 C CA . ASP A 1 92 ? 9.441 13.436 -14.058 1.00 78.19 92 ASP A CA 1
ATOM 745 C C . ASP A 1 92 ? 10.838 14.075 -14.096 1.00 78.19 92 ASP A C 1
ATOM 747 O O . ASP A 1 92 ? 11.498 14.090 -15.132 1.00 78.19 92 ASP A O 1
ATOM 751 N N . LYS A 1 93 ? 11.375 14.443 -12.925 1.00 77.19 93 LYS A N 1
ATOM 752 C CA . LYS A 1 93 ? 12.752 14.947 -12.816 1.00 77.19 93 LYS A CA 1
ATOM 753 C C . LYS A 1 93 ? 13.819 13.915 -13.167 1.00 77.19 93 LYS A C 1
ATOM 755 O O . LYS A 1 93 ? 14.889 14.292 -13.625 1.00 77.19 93 LYS A O 1
ATOM 760 N N . ILE A 1 94 ? 13.578 12.629 -12.924 1.00 73.12 94 ILE A N 1
ATOM 761 C CA . ILE A 1 94 ? 14.510 11.557 -13.299 1.00 73.12 94 ILE A CA 1
ATOM 762 C C . ILE A 1 94 ? 14.485 11.315 -14.813 1.00 73.12 94 ILE A C 1
ATOM 764 O O . ILE A 1 94 ? 15.531 11.006 -15.383 1.00 73.12 94 ILE A O 1
ATOM 768 N N . TYR A 1 95 ? 13.337 11.481 -15.476 1.00 66.75 95 TYR A N 1
ATOM 769 C CA . TYR A 1 95 ? 13.205 11.279 -16.922 1.00 66.75 95 TYR A CA 1
ATOM 770 C C . TYR A 1 95 ? 13.946 12.330 -17.758 1.00 66.75 95 TYR A C 1
ATOM 772 O O . TYR A 1 95 ? 14.381 12.002 -18.862 1.00 66.75 95 TYR A O 1
ATOM 780 N N . ASP A 1 96 ? 14.175 13.531 -17.218 1.00 68.69 96 ASP A N 1
ATOM 781 C CA . ASP A 1 96 ? 15.060 14.530 -17.836 1.00 68.69 96 ASP A CA 1
ATOM 782 C C . ASP A 1 96 ? 16.525 14.056 -17.902 1.00 68.69 96 ASP A C 1
ATOM 784 O O . ASP A 1 96 ? 17.249 14.389 -18.839 1.00 68.69 96 ASP A O 1
ATOM 788 N N . TYR A 1 97 ? 16.969 13.244 -16.935 1.00 67.69 97 TYR A N 1
ATOM 789 C CA . TYR A 1 97 ? 18.344 12.726 -16.876 1.00 67.69 97 TYR A CA 1
ATOM 790 C C . TYR A 1 97 ? 18.496 11.330 -17.489 1.00 67.69 97 TYR A C 1
ATOM 792 O O . TYR A 1 97 ? 19.552 11.006 -18.034 1.00 67.69 97 TYR A O 1
ATOM 800 N N . ILE A 1 98 ? 17.467 10.484 -17.400 1.00 70.50 98 ILE A N 1
ATOM 801 C CA . ILE A 1 98 ? 17.470 9.124 -17.941 1.00 70.50 98 ILE A CA 1
ATOM 802 C C . ILE A 1 98 ? 16.382 9.035 -19.012 1.00 70.50 98 ILE A C 1
ATOM 804 O O . ILE A 1 98 ? 15.198 8.960 -18.675 1.00 70.50 98 ILE A O 1
ATOM 808 N N . PRO A 1 99 ? 16.748 8.987 -20.308 1.00 76.62 99 PRO A N 1
ATOM 809 C CA . PRO A 1 99 ? 15.763 9.001 -21.374 1.00 76.62 99 PRO A CA 1
ATOM 810 C C . PRO A 1 99 ? 14.837 7.794 -21.239 1.00 76.62 99 PRO A C 1
ATOM 812 O O . PRO A 1 99 ? 15.283 6.654 -21.090 1.00 76.62 99 PRO A O 1
ATOM 815 N N . MET A 1 100 ? 13.531 8.035 -21.349 1.00 73.31 100 MET A N 1
ATOM 816 C CA . MET A 1 100 ? 12.488 7.020 -21.158 1.00 73.31 100 MET A CA 1
ATOM 817 C C . MET A 1 100 ? 12.697 5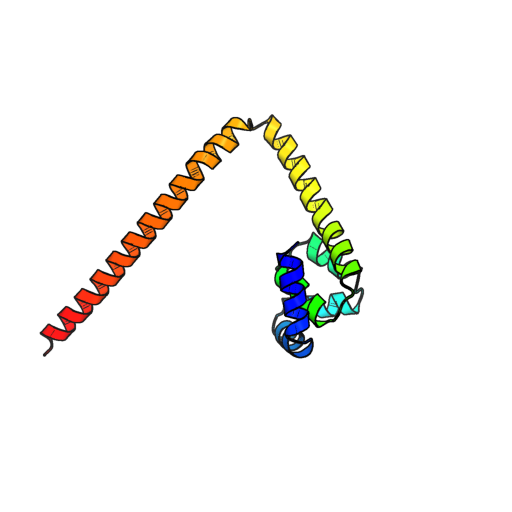.758 -22.017 1.00 73.31 100 MET A C 1
ATOM 819 O O . MET A 1 100 ? 12.366 4.650 -21.594 1.00 73.31 100 MET A O 1
ATOM 823 N N . LYS A 1 101 ? 13.338 5.900 -23.187 1.00 77.44 101 LYS A N 1
ATOM 824 C CA . LYS A 1 101 ? 13.761 4.775 -24.038 1.00 77.44 101 LYS A CA 1
ATOM 825 C C . LYS A 1 101 ? 14.714 3.800 -23.338 1.00 77.44 101 LYS A C 1
ATOM 827 O O . LYS A 1 101 ? 14.559 2.595 -23.524 1.00 77.44 101 LYS A O 1
ATOM 832 N N . LEU A 1 102 ? 15.674 4.278 -22.543 1.00 77.62 102 LEU A N 1
ATOM 833 C CA . LEU A 1 102 ? 16.606 3.415 -21.806 1.00 77.62 102 LEU A CA 1
ATOM 834 C C . LEU A 1 102 ? 15.874 2.609 -20.731 1.00 77.62 102 LEU A C 1
ATOM 836 O O . LEU A 1 102 ? 16.034 1.392 -20.676 1.00 77.62 102 LEU A O 1
ATOM 840 N N . ILE A 1 103 ? 15.014 3.259 -19.942 1.00 79.38 103 ILE A N 1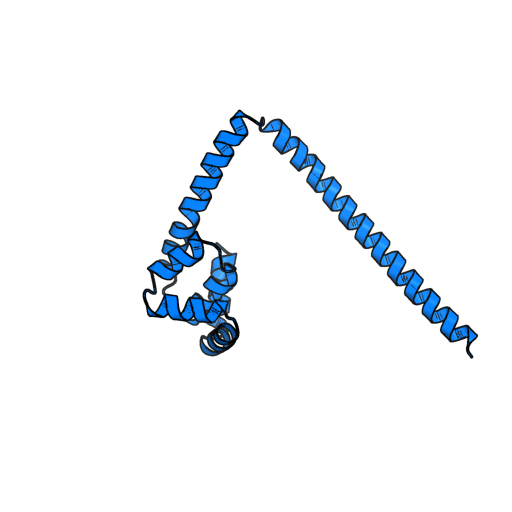
ATOM 841 C CA . ILE A 1 103 ? 14.209 2.594 -18.904 1.00 79.38 103 ILE A CA 1
ATOM 842 C C . ILE A 1 103 ? 13.299 1.534 -19.528 1.00 79.38 103 ILE A C 1
ATOM 844 O O . ILE A 1 103 ? 13.248 0.404 -19.041 1.00 79.38 103 ILE A O 1
ATOM 848 N N . MET A 1 104 ? 12.633 1.858 -20.639 1.00 80.06 104 MET A N 1
ATOM 849 C CA . MET A 1 104 ? 11.767 0.905 -21.332 1.00 80.06 104 MET A CA 1
ATOM 850 C C . MET A 1 104 ? 12.532 -0.275 -21.922 1.00 80.06 104 MET A C 1
ATOM 852 O O . MET A 1 104 ? 12.078 -1.410 -21.797 1.00 80.06 104 MET A O 1
ATOM 856 N N . THR A 1 105 ? 13.706 -0.033 -22.505 1.00 82.12 105 THR A N 1
ATOM 857 C CA . THR A 1 105 ? 14.553 -1.104 -23.048 1.00 82.12 105 THR A CA 1
ATOM 858 C C . THR A 1 105 ? 15.036 -2.027 -21.932 1.00 82.12 105 THR A C 1
ATOM 860 O O . THR A 1 105 ? 14.920 -3.245 -22.049 1.00 82.12 105 THR A O 1
ATOM 863 N N . ILE A 1 106 ? 15.502 -1.469 -20.810 1.00 84.75 106 ILE A N 1
ATOM 864 C CA . ILE A 1 106 ? 15.924 -2.263 -19.651 1.00 84.75 106 ILE A CA 1
ATOM 865 C C . ILE A 1 106 ? 14.750 -3.080 -19.113 1.00 84.75 106 ILE A C 1
ATOM 867 O O . ILE A 1 106 ? 14.914 -4.272 -18.897 1.00 84.75 106 ILE A O 1
ATOM 871 N N . CYS A 1 107 ? 13.562 -2.493 -18.943 1.00 83.25 107 CYS A N 1
ATOM 872 C CA . CYS A 1 107 ? 12.384 -3.236 -18.484 1.00 83.25 107 CYS A CA 1
ATOM 873 C C . CYS A 1 107 ? 12.006 -4.372 -19.446 1.00 83.25 107 CYS A C 1
ATOM 875 O O . CYS A 1 107 ? 11.771 -5.498 -19.007 1.00 83.25 107 CYS A O 1
ATOM 877 N N . LEU A 1 108 ? 11.999 -4.095 -20.752 1.00 87.62 108 LEU A N 1
ATOM 878 C CA . LEU A 1 108 ? 11.644 -5.066 -21.785 1.00 87.62 108 LEU A CA 1
ATOM 879 C C . LEU A 1 108 ? 12.592 -6.271 -21.803 1.00 87.62 108 LEU A C 1
ATOM 881 O O . LEU A 1 108 ? 12.133 -7.387 -22.020 1.00 87.62 108 LEU A O 1
ATOM 885 N N . PHE A 1 109 ? 13.888 -6.069 -21.549 1.00 88.31 109 PHE A N 1
ATOM 886 C CA . PHE A 1 109 ? 14.872 -7.155 -21.491 1.00 88.31 109 PHE A CA 1
ATOM 887 C C . PHE A 1 109 ? 14.997 -7.794 -20.099 1.00 88.31 109 PHE A C 1
ATOM 889 O O . PHE A 1 109 ? 15.184 -9.005 -19.993 1.00 88.31 109 PHE A O 1
ATOM 896 N N . ALA A 1 110 ? 14.860 -7.027 -19.018 1.00 86.56 110 ALA A N 1
ATOM 897 C CA . ALA A 1 110 ? 15.039 -7.523 -17.655 1.00 86.56 110 ALA A CA 1
ATOM 898 C C . ALA A 1 110 ? 13.924 -8.485 -17.227 1.00 86.56 110 ALA A C 1
ATOM 900 O O . ALA A 1 110 ? 14.210 -9.479 -16.564 1.00 86.56 110 ALA A O 1
ATOM 901 N N . ILE A 1 111 ? 12.671 -8.233 -17.626 1.00 89.50 111 ILE A N 1
ATOM 902 C CA . ILE A 1 111 ? 11.531 -9.107 -17.303 1.00 89.50 111 ILE A CA 1
ATOM 903 C C . ILE A 1 111 ? 11.727 -10.528 -17.869 1.00 89.50 111 ILE A C 1
ATOM 905 O O . ILE A 1 111 ? 11.699 -11.475 -17.079 1.00 89.50 111 ILE A O 1
ATOM 909 N N . PRO A 1 112 ? 11.972 -10.735 -19.179 1.00 87.50 112 PRO A N 1
ATOM 910 C CA . PRO A 1 112 ? 12.176 -12.076 -19.719 1.00 87.50 112 PRO A CA 1
ATOM 911 C C . PRO A 1 112 ? 13.434 -12.746 -19.159 1.00 87.50 112 PRO A C 1
ATOM 913 O O . PRO A 1 112 ? 13.386 -13.934 -18.845 1.00 87.50 112 PRO A O 1
ATOM 916 N N . VAL A 1 113 ? 14.530 -12.008 -18.945 1.00 90.25 113 VAL A N 1
ATOM 917 C CA . VAL A 1 113 ? 15.746 -12.565 -18.322 1.00 90.25 113 VAL A CA 1
ATOM 918 C C . VAL A 1 113 ? 15.471 -13.038 -16.892 1.00 90.25 113 VAL A C 1
ATOM 920 O O . VAL A 1 113 ? 15.879 -14.140 -16.525 1.00 90.25 113 VAL A O 1
ATOM 923 N N . ALA A 1 114 ? 14.736 -12.260 -16.095 1.00 88.50 114 ALA A N 1
ATOM 924 C CA . ALA A 1 114 ? 14.352 -12.645 -14.740 1.00 88.50 114 ALA A CA 1
ATOM 925 C C . ALA A 1 114 ? 13.450 -13.889 -14.737 1.00 88.50 114 ALA A C 1
ATOM 927 O O . ALA A 1 114 ? 13.672 -14.804 -13.944 1.00 88.50 114 ALA A O 1
ATOM 928 N N . VAL A 1 115 ? 12.481 -13.968 -15.654 1.00 90.06 115 VAL A N 1
ATOM 929 C CA . VAL A 1 115 ? 11.607 -15.142 -15.805 1.00 90.06 115 VAL A CA 1
ATOM 930 C C . VAL A 1 115 ? 12.420 -16.385 -16.179 1.00 90.06 115 VAL A C 1
ATOM 932 O O . VAL A 1 115 ? 12.266 -17.426 -15.540 1.00 90.06 115 VAL A O 1
ATOM 935 N N . ILE A 1 116 ? 13.336 -16.282 -17.147 1.00 90.81 116 ILE A N 1
ATOM 936 C CA . ILE A 1 116 ? 14.218 -17.389 -17.547 1.00 90.81 116 ILE A CA 1
ATOM 937 C C . ILE A 1 116 ? 15.100 -17.829 -16.371 1.00 90.81 116 ILE A C 1
ATOM 939 O O . ILE A 1 116 ? 15.207 -19.024 -16.098 1.00 90.81 116 ILE A O 1
ATOM 943 N N . ALA A 1 117 ? 15.684 -16.888 -15.626 1.00 90.12 117 ALA A N 1
ATOM 944 C CA . ALA A 1 117 ? 16.511 -17.192 -14.461 1.00 90.12 117 ALA A CA 1
ATOM 945 C C . ALA A 1 117 ? 15.724 -17.925 -13.358 1.00 90.12 117 ALA A C 1
ATOM 947 O O . ALA A 1 117 ? 16.243 -18.867 -12.753 1.00 90.12 117 ALA A O 1
ATOM 948 N N . ILE A 1 118 ? 14.465 -17.538 -13.122 1.00 91.25 118 ILE A N 1
ATOM 949 C CA . ILE A 1 118 ? 13.570 -18.217 -12.174 1.00 91.25 118 ILE A CA 1
ATOM 950 C C . ILE A 1 118 ? 13.254 -19.639 -12.653 1.00 91.25 118 ILE A C 1
ATOM 952 O O . ILE A 1 118 ? 13.326 -20.573 -11.855 1.00 91.25 118 ILE A O 1
ATOM 956 N N . ILE A 1 119 ? 12.964 -19.831 -13.945 1.00 89.94 119 ILE A N 1
ATOM 957 C CA . ILE A 1 119 ? 12.681 -21.155 -14.521 1.00 89.94 119 ILE A CA 1
ATOM 958 C C . ILE A 1 119 ? 13.904 -22.072 -14.410 1.00 89.94 119 ILE A C 1
ATOM 960 O O . ILE A 1 119 ? 13.769 -23.222 -13.990 1.00 89.94 119 ILE A O 1
ATOM 964 N N . ILE A 1 120 ? 15.102 -21.572 -14.733 1.00 91.50 120 ILE A N 1
ATOM 965 C CA . ILE A 1 120 ? 16.347 -22.344 -14.617 1.00 91.50 120 ILE A CA 1
ATOM 966 C C . ILE A 1 120 ? 16.595 -22.728 -13.158 1.00 91.50 120 ILE A C 1
ATOM 968 O O . ILE A 1 120 ? 16.841 -23.903 -12.884 1.00 91.50 120 ILE A O 1
ATOM 972 N N . LYS A 1 121 ? 16.475 -21.786 -12.212 1.00 91.06 121 LYS A N 1
ATOM 973 C CA . LYS A 1 121 ? 16.605 -22.095 -10.779 1.00 91.06 121 LYS A CA 1
ATOM 974 C C . LYS A 1 121 ? 15.603 -23.157 -10.335 1.00 91.06 121 LYS A C 1
ATOM 976 O O . LYS A 1 121 ? 16.005 -24.142 -9.727 1.00 91.06 121 LYS A O 1
ATOM 981 N N . ALA A 1 122 ? 14.332 -23.016 -10.705 1.00 86.12 122 ALA A N 1
ATOM 982 C CA . ALA A 1 122 ? 13.299 -23.990 -10.364 1.00 86.12 122 ALA A CA 1
ATOM 983 C C . ALA A 1 122 ? 13.582 -25.383 -10.964 1.00 86.12 122 ALA A C 1
ATOM 985 O O . ALA A 1 122 ? 13.338 -26.401 -10.314 1.00 86.12 122 ALA A O 1
ATOM 986 N N . ALA A 1 123 ? 14.128 -25.453 -12.182 1.00 84.94 123 ALA A N 1
ATOM 987 C CA . ALA A 1 123 ? 14.506 -26.709 -12.827 1.00 84.94 123 ALA A CA 1
ATOM 988 C C . ALA A 1 123 ? 15.736 -27.365 -12.172 1.00 84.94 123 ALA A C 1
ATOM 990 O O . ALA A 1 123 ? 15.760 -28.587 -11.999 1.00 84.94 123 ALA A O 1
ATOM 991 N N . VAL A 1 124 ? 16.736 -26.569 -11.779 1.00 87.62 124 VAL A N 1
ATOM 992 C CA . VAL A 1 124 ? 17.932 -27.040 -11.064 1.00 87.62 124 VAL A CA 1
ATOM 993 C C . VAL A 1 124 ? 17.566 -27.531 -9.665 1.00 87.62 124 VAL A C 1
ATOM 995 O O . VAL A 1 124 ? 17.948 -28.643 -9.305 1.00 87.62 124 VAL A O 1
ATOM 998 N N . ASP A 1 125 ? 16.750 -26.785 -8.919 1.00 84.12 125 ASP A N 1
ATOM 999 C CA . ASP A 1 125 ? 16.276 -27.191 -7.591 1.00 84.12 125 ASP A CA 1
ATOM 1000 C C . ASP A 1 125 ? 15.451 -28.483 -7.657 1.00 84.12 125 ASP A C 1
ATOM 1002 O O . ASP A 1 125 ? 15.580 -29.360 -6.801 1.00 84.12 125 ASP A O 1
ATOM 1006 N N . LYS A 1 126 ? 14.644 -28.658 -8.712 1.00 78.25 126 LYS A N 1
ATOM 1007 C CA . LYS A 1 126 ? 13.885 -29.895 -8.937 1.00 78.25 126 LYS A CA 1
ATOM 1008 C C . LYS A 1 126 ? 14.793 -31.087 -9.259 1.00 78.25 126 LYS A C 1
ATOM 1010 O O . LYS A 1 126 ? 14.521 -32.190 -8.785 1.00 78.25 126 LYS A O 1
ATOM 1015 N N . LYS A 1 127 ? 15.871 -30.891 -10.031 1.00 74.75 127 LYS A N 1
ATOM 1016 C CA . LYS A 1 127 ? 16.867 -31.946 -10.295 1.00 74.75 127 LYS A CA 1
ATOM 1017 C C . LYS A 1 127 ? 17.670 -32.298 -9.045 1.00 74.75 127 LYS A C 1
ATOM 1019 O O . LYS A 1 127 ? 17.858 -33.479 -8.775 1.0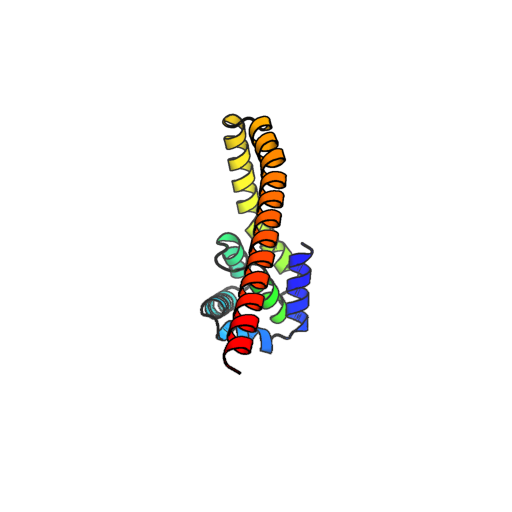0 74.75 127 LYS A O 1
ATOM 1024 N N . ARG A 1 128 ? 18.079 -31.300 -8.262 1.00 73.94 128 ARG A N 1
ATOM 1025 C CA . ARG A 1 128 ? 18.836 -31.501 -7.023 1.00 73.94 128 ARG A CA 1
ATOM 1026 C C . ARG A 1 128 ? 18.040 -32.310 -5.996 1.00 73.94 128 ARG A C 1
ATOM 1028 O O . ARG A 1 128 ? 18.537 -33.322 -5.522 1.00 73.94 128 ARG A O 1
ATOM 1035 N N . LYS A 1 129 ? 16.762 -31.971 -5.783 1.00 71.88 129 LYS A N 1
ATOM 1036 C CA . LYS A 1 129 ? 15.860 -32.742 -4.904 1.00 71.88 129 LYS A CA 1
ATOM 1037 C C . LYS A 1 129 ? 15.623 -34.180 -5.381 1.00 71.88 129 LYS A C 1
ATOM 1039 O O . LYS A 1 129 ? 15.457 -35.075 -4.559 1.00 71.88 129 LYS A O 1
ATOM 1044 N N . LYS A 1 130 ? 15.600 -34.420 -6.699 1.00 70.06 130 LYS A N 1
ATOM 1045 C CA . LYS A 1 130 ? 15.451 -35.774 -7.259 1.00 70.06 130 LYS A CA 1
ATOM 1046 C C . LYS A 1 130 ? 16.717 -36.616 -7.067 1.00 70.06 130 LYS A C 1
ATOM 1048 O O . LYS A 1 130 ? 16.603 -37.796 -6.757 1.00 70.06 130 LYS A O 1
ATOM 1053 N N . ASN A 1 131 ? 17.897 -36.016 -7.217 1.00 67.06 131 ASN A N 1
ATOM 1054 C CA . ASN A 1 131 ? 19.167 -36.705 -6.992 1.00 67.06 131 ASN A CA 1
ATOM 1055 C C . ASN A 1 131 ? 19.381 -37.025 -5.504 1.00 67.06 131 ASN A C 1
ATOM 1057 O O . ASN A 1 131 ? 19.668 -38.173 -5.192 1.00 67.06 131 ASN A O 1
ATOM 1061 N N . GLU A 1 132 ? 19.111 -36.078 -4.598 1.00 67.44 132 GLU A N 1
ATOM 1062 C CA . GLU A 1 132 ? 19.180 -36.305 -3.141 1.00 67.44 132 GLU A CA 1
ATOM 1063 C C . GLU A 1 132 ? 18.186 -37.394 -2.676 1.00 67.44 132 GLU A C 1
ATOM 1065 O O . GLU A 1 132 ? 18.492 -38.201 -1.801 1.00 67.44 132 GLU A O 1
ATOM 1070 N N . SER A 1 133 ? 16.998 -37.480 -3.293 1.00 65.19 133 SER A N 1
ATOM 1071 C CA . SER A 1 133 ? 16.029 -38.551 -3.005 1.00 65.19 133 SER A CA 1
ATOM 1072 C C . SER A 1 133 ? 16.464 -39.923 -3.534 1.00 65.19 133 SER A C 1
ATOM 1074 O O . SER A 1 133 ? 16.136 -40.938 -2.918 1.00 65.19 133 SER A O 1
ATOM 1076 N N . ASN A 1 134 ? 17.157 -39.976 -4.673 1.00 62.78 134 ASN A N 1
ATOM 1077 C CA . ASN A 1 134 ? 17.644 -41.228 -5.254 1.00 62.78 134 ASN A CA 1
ATOM 1078 C C . ASN A 1 134 ? 18.860 -41.769 -4.489 1.00 62.78 134 ASN A C 1
ATOM 1080 O O . ASN A 1 134 ? 18.937 -42.972 -4.263 1.00 62.78 134 ASN A O 1
ATOM 1084 N N . GLU A 1 135 ? 19.757 -40.890 -4.042 1.00 64.94 135 GLU A N 1
ATOM 1085 C CA . GLU A 1 135 ? 20.947 -41.241 -3.256 1.00 64.94 135 GLU A CA 1
ATOM 1086 C C . GLU A 1 135 ? 20.563 -41.798 -1.874 1.00 64.94 135 GLU A C 1
ATOM 1088 O O . GLU A 1 135 ? 20.987 -42.892 -1.513 1.00 64.94 135 GLU A O 1
ATOM 1093 N N . ASN A 1 136 ? 19.618 -41.156 -1.173 1.00 61.78 136 ASN A N 1
ATOM 1094 C CA . ASN A 1 136 ? 19.082 -41.663 0.100 1.00 61.78 136 ASN A CA 1
ATOM 1095 C C . ASN A 1 136 ? 18.325 -43.002 -0.024 1.00 61.78 136 ASN A C 1
ATOM 1097 O O . ASN A 1 136 ? 18.185 -43.731 0.958 1.00 61.78 136 ASN A O 1
ATOM 1101 N N . THR A 1 137 ? 17.782 -43.319 -1.204 1.00 66.25 137 THR A N 1
ATOM 1102 C CA . THR A 1 137 ? 17.086 -44.597 -1.437 1.00 66.25 137 THR A CA 1
ATOM 1103 C C . THR A 1 137 ? 18.074 -45.717 -1.768 1.00 66.25 137 THR A C 1
ATOM 1105 O O . THR A 1 137 ? 17.844 -46.854 -1.362 1.00 66.25 137 THR A O 1
ATOM 1108 N N . ALA A 1 138 ? 19.173 -45.397 -2.460 1.00 64.88 138 ALA A N 1
ATOM 1109 C CA . ALA A 1 138 ? 20.252 -46.335 -2.759 1.00 64.88 138 ALA A CA 1
ATOM 1110 C C . ALA A 1 138 ? 21.039 -46.723 -1.494 1.00 64.88 138 ALA A C 1
ATOM 1112 O O . ALA A 1 138 ? 21.180 -47.910 -1.222 1.00 64.88 138 ALA A O 1
ATOM 1113 N N . ASP A 1 139 ? 21.421 -45.753 -0.658 1.00 62.25 139 ASP A N 1
ATOM 1114 C CA . ASP A 1 139 ? 22.160 -46.002 0.595 1.00 62.25 139 ASP A CA 1
ATOM 1115 C C . ASP A 1 139 ? 21.364 -46.893 1.574 1.00 62.25 139 ASP A C 1
ATOM 1117 O O . ASP A 1 139 ? 21.880 -47.804 2.220 1.00 62.25 139 ASP A O 1
ATOM 1121 N N . LYS A 1 140 ? 20.035 -46.726 1.604 1.00 59.53 140 LYS A N 1
ATOM 1122 C CA . LYS A 1 140 ? 19.135 -47.557 2.419 1.00 59.53 140 LYS A CA 1
ATOM 1123 C C . LYS A 1 140 ? 18.921 -48.973 1.862 1.00 59.53 140 LYS A C 1
ATOM 1125 O O . LYS A 1 140 ? 18.434 -49.836 2.595 1.00 59.53 140 LYS A O 1
ATOM 1130 N N . ALA A 1 141 ? 19.227 -49.209 0.586 1.00 62.75 141 ALA A N 1
ATOM 1131 C CA . ALA A 1 141 ? 19.158 -50.526 -0.042 1.00 62.75 141 ALA A CA 1
ATOM 1132 C C . ALA A 1 141 ? 20.453 -51.333 0.154 1.00 62.75 141 ALA A C 1
ATOM 1134 O O . ALA A 1 141 ? 20.373 -52.554 0.209 1.00 62.75 141 ALA A O 1
ATOM 1135 N N . GLU A 1 142 ? 21.606 -50.674 0.313 1.00 62.59 142 GLU A N 1
ATOM 1136 C CA . GLU A 1 142 ? 22.904 -51.332 0.540 1.00 62.59 142 GLU A CA 1
ATOM 1137 C C . GLU A 1 142 ? 23.147 -51.740 2.009 1.00 62.59 142 GLU A C 1
ATOM 1139 O O . GLU A 1 142 ? 23.989 -52.592 2.278 1.00 62.59 142 GLU A O 1
ATOM 1144 N N . MET A 1 143 ? 22.387 -51.193 2.970 1.00 57.72 143 MET A N 1
ATOM 1145 C CA . MET A 1 143 ? 22.430 -51.596 4.391 1.00 57.72 143 MET A CA 1
ATOM 1146 C C . MET A 1 143 ? 21.498 -52.773 4.768 1.00 57.72 143 MET A C 1
ATOM 1148 O O . MET A 1 143 ? 21.354 -53.070 5.958 1.00 57.72 143 MET A O 1
ATOM 1152 N N . LYS A 1 144 ? 20.829 -53.424 3.808 1.00 45.94 144 LYS A N 1
ATOM 1153 C CA . LYS A 1 144 ? 19.976 -54.608 4.035 1.00 45.94 144 LYS A CA 1
ATOM 1154 C C . LYS A 1 144 ? 20.600 -55.866 3.454 1.00 45.94 144 LYS A C 1
ATOM 1156 O O . LYS A 1 144 ? 20.433 -56.916 4.111 1.00 45.94 144 LYS A O 1
#

Nearest PDB structures (foldseek):
  6umm-assembly1_H  TM=2.117E-01  e=9.392E+00  Mycolicibacterium smegmatis MC2 155

=== Feature glossary ===
A reading guide for the features in this record.

Start from the sequence.

  · This is the polypeptide sequence — one letter per residue, N-terminus first. Length ranges from a few dozen residues for small domains to over a thousand for large multi-domain proteins.

Fold it, and you get atomic coordinates and the backbone conformation that goes with them.

  · Structure coordinates are given as an mmCIF _atom_site loop: one row per atom with element, residue name, chain id, sequence number, and x/y/z position in Å. Only the four main-chain atoms per residue are included here; side chains are omitted to keep the record compact.

  · Backbone dihedral angles. Every residue except chain termini has a φ (preceding-C → N → Cα → C) and a ψ (N → Cα → C → next-N). They are reported in degrees following the IUPAC sign convention. Secondary structure is essentially a statement about which (φ, ψ) basin each residue occupies.

  · The SS8 string is DSSP's per-residue secondary-structure call. α-helix (H) means an i→i+4 H-bond ladder; β-strand (E) means the residue participates in a β-sheet; 3₁₀ (G) and π (I) are tighter and wider helices; T/S are turns/bends; '-' is loop.

  · SS3 is a coarse helix/strand/coil call (letters a/b/c) made by the P-SEA algorithm from inter-Cα distances and dihedrals. It is less detailed than DSSP but needs only Cα positions.

Summarize the fold with a handful of shape descriptors and a per-residue structural alphabet.

  · Radius of gyration (Rg) is the root-mean-square distance of Cα atoms from their centroid — a single number for overall size and compactness. A globular domain of N residues has Rg ≈ 2.2·N^0.38 Å; an extended or disordered chain has a much larger Rg. The Cα contact count is the number of residue pairs whose Cα atoms are within 8 Å and are more than four positions apart in sequence — a standard proxy for tertiary packing density. The bounding box is the smallest axis-aligned box enclosing all Cα atoms.

  · The Foldseek 3Di string encodes local tertiary geometry as a 20-letter alphabet — one character per residue — derived from the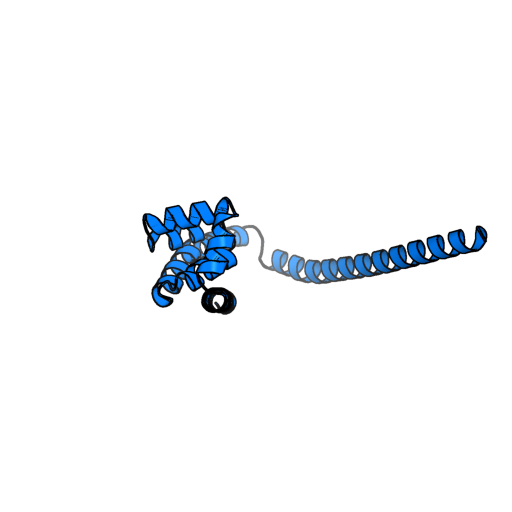 relative positions of nearby Cα atoms. Unlike the amino-acid sequence, 3Di is a direct function of the 3D structure, so two proteins with the same fold have similar 3Di strings even at low sequence identity.

  · Solvent-accessible surface area (SASA) is the area in Å² traced out by the centre of a 1.4 Å probe sphere (a water molecule) rolled over the protein's van der Waals surface (Shrake–Rupley / Lee–Richards construction). Buried residues have near-zero SASA; fully exposed residues can exceed 200 Å². The total SASA scales roughly with the number of surface residues.

Ask how reliable the model is.

  · pLDDT (predicted Local Distance Difference Test) is AlphaFold's per-residue confidence score, ranging from 0 to 100. Values above 90 indicate high confidence (typically well-packed cores); 70–90 is confident; 50–70 low confidence; below 50 usually means the region is disordered or the prediction is unreliable there. AlphaFold stores pLDDT in the mmCIF B-factor column.

  · B-factor (Debye–Waller factor) reflects atomic displacement in the crystal lattice. It is an experimental observable (units Å²), not a prediction; low values mean the atom is pinned down, high values mean it moves or is heterogeneous across the crystal.

  · Predicted Aligned Error (PAE) is an AlphaFold confidence matrix: entry (i, j) is the expected error in the position of residue j, in ångströms, when the prediction is superimposed on the true structure at residue i. Low PAE within a block of residues means that block is internally rigid and well-predicted; high PAE between two blocks means their relative placement is uncertain even if each block individually is confident.

Place it in context: what it resembles, what it is annotated as, and how it looks.

  · Nearest PDB neighbors are the top structural matches found by Foldseek when searching this structure against the entire Protein Data Bank. Each hit reports a TM-score (0 to 1; >0.5 almost always implies the same fold) and an E-value. These are *structural* homologs — they may share no detectable sequence similarity.

  · Functional annotations link the protein to curated databases. InterPro entries identify conserved domains and families by matching the sequence against member-database signatures (Pfam, PROSITE, CDD, …). Gene Ontology (GO) terms describe molecular function, biological process, and cellular component in a controlled vocabulary. CATH places the structure in a hierarchical fold classification (Class/Architecture/Topology/Homologous-superfamily). The organism is the source species.

  · Three diagnostic plots accompany the record. The Cα contact map visualizes the tertiary structure as a 2D adjacency matrix (8 Å cutoff, sequence-local contacts suppressed). The Ramachandran plot shows the distribution of backbone (φ, ψ) torsions, with points in the α and β basins reflecting secondary structure content. The PAE plot shows AlphaFold's inter-residue confidence as a color matrix.

  · Six rendered views show the 3D structure from the 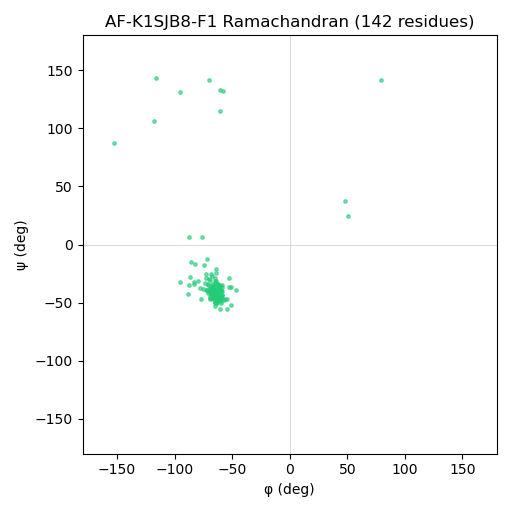faces of a cube — i.e. along ±x, ±y, ±z. Rendering representation is drawn randomly per protein from cartoon (secondary-structure ribbons), sticks (backbone bonds), or molecular surface; coloring is either N→C rainbow (blue at the N-terminus through red at the C-terminus) or one color per chain.